Protein AF-A0A527GSG5-F1 (afdb_monomer)

pLDDT: mean 86.18, std 5.96, range [70.94, 92.81]

Solvent-accessible surface area (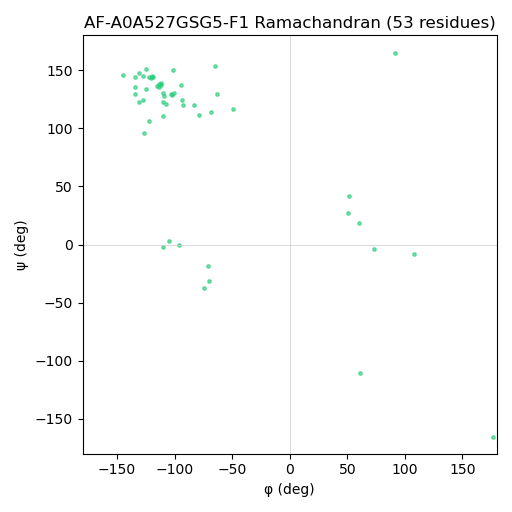backbone atoms only — not comparable to full-atom values): 3109 Å² total; per-residue (Å²): 98,53,75,42,83,68,55,92,56,26,30,40,34,36,42,53,42,82,90,76,74,44,59,21,54,29,39,35,38,53,56,94,58,34,39,41,34,40,32,25,36,85,86,65,83,52,70,52,73,50,75,45,68,68,128

Foldseek 3Di:
DDWDDPDPQKIWDWDQDPVVRFIWTKMWHDDPQKIWIWTATVPRPDIDIDIDGND

Structure (mmCIF, N/CA/C/O backbone):
data_AF-A0A527GSG5-F1
#
_entry.id   AF-A0A527GSG5-F1
#
loop_
_atom_site.group_PDB
_atom_site.id
_atom_site.type_symbol
_atom_site.label_atom_id
_atom_site.label_alt_id
_atom_site.label_comp_id
_atom_site.label_asym_id
_atom_site.label_entity_id
_atom_site.label_seq_id
_atom_site.pdbx_PDB_ins_code
_atom_site.Cartn_x
_atom_site.Cartn_y
_atom_site.Cartn_z
_atom_site.occupancy
_atom_site.B_iso_or_equiv
_atom_site.auth_seq_id
_atom_site.auth_comp_id
_atom_site.auth_asym_id
_atom_site.auth_atom_id
_atom_site.pdbx_PDB_model_num
ATOM 1 N N . GLY A 1 1 ? -12.629 3.521 -0.507 1.00 72.31 1 GLY A N 1
ATOM 2 C CA . GLY A 1 1 ? -11.332 3.476 -1.211 1.00 72.31 1 GLY A CA 1
ATOM 3 C C . GLY A 1 1 ? -11.520 3.532 -2.716 1.00 72.31 1 GLY A C 1
ATOM 4 O O 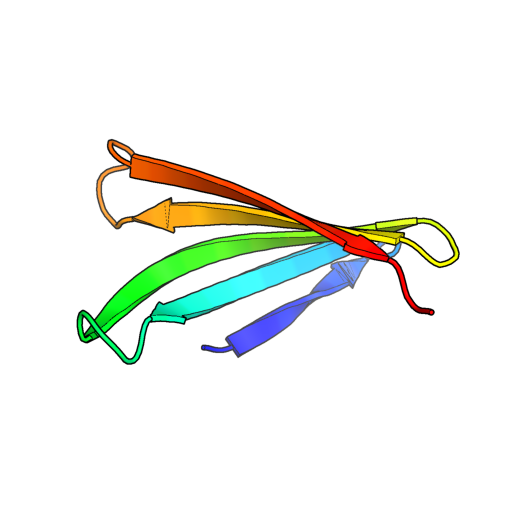. GLY A 1 1 ? -12.571 3.128 -3.198 1.00 72.31 1 GLY A O 1
ATOM 5 N N . SER A 1 2 ? -10.536 4.050 -3.449 1.00 84.44 2 SER A N 1
ATOM 6 C CA . SER A 1 2 ? -10.555 4.165 -4.913 1.00 84.44 2 SER A CA 1
ATOM 7 C C . SER A 1 2 ? -9.295 3.545 -5.513 1.00 84.44 2 SER A C 1
ATOM 9 O O . SER A 1 2 ? -8.190 3.926 -5.147 1.00 84.44 2 SER A O 1
ATOM 11 N N . PHE A 1 3 ? -9.446 2.593 -6.437 1.00 88.12 3 PHE A N 1
ATOM 12 C CA . PHE A 1 3 ? -8.333 2.002 -7.188 1.00 88.12 3 PHE A CA 1
ATOM 13 C C . PHE A 1 3 ? -8.435 2.367 -8.662 1.00 88.12 3 PHE A C 1
ATOM 15 O O . PHE A 1 3 ? -9.515 2.340 -9.249 1.00 88.12 3 PHE A O 1
ATOM 22 N N . LYS A 1 4 ? -7.294 2.700 -9.259 1.00 91.81 4 LYS A N 1
ATOM 23 C CA . LYS A 1 4 ? -7.145 2.961 -10.687 1.00 91.81 4 LYS A CA 1
ATOM 24 C C . LYS A 1 4 ? -6.167 1.966 -11.286 1.00 91.81 4 LYS A C 1
ATOM 26 O O . LYS A 1 4 ? -5.197 1.576 -10.636 1.00 91.81 4 LYS A O 1
ATOM 31 N N . ALA A 1 5 ? -6.430 1.554 -12.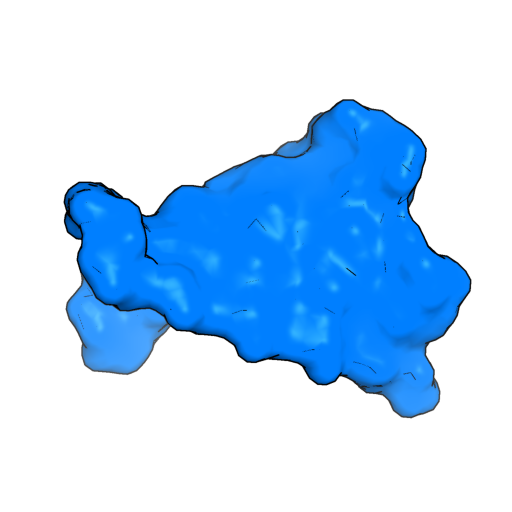522 1.00 92.50 5 ALA A N 1
ATOM 32 C CA . ALA A 1 5 ? -5.487 0.743 -13.276 1.00 92.50 5 ALA A CA 1
ATOM 33 C C . ALA A 1 5 ? -4.202 1.550 -13.507 1.00 92.50 5 ALA A C 1
ATOM 35 O O . ALA A 1 5 ? -4.253 2.694 -13.953 1.00 92.50 5 ALA A O 1
ATOM 36 N N . ALA A 1 6 ? -3.064 0.944 -13.185 1.00 90.88 6 ALA A N 1
ATOM 37 C CA . ALA A 1 6 ? -1.732 1.510 -13.374 1.00 90.88 6 ALA A CA 1
ATOM 38 C C . ALA A 1 6 ? -0.990 0.877 -14.569 1.00 90.88 6 ALA A C 1
ATOM 40 O O . ALA A 1 6 ? 0.163 1.219 -14.812 1.00 90.88 6 ALA A O 1
ATOM 41 N N . GLY A 1 7 ? -1.645 -0.032 -15.304 1.00 90.94 7 GLY A N 1
ATOM 42 C CA . GLY A 1 7 ? -1.047 -0.819 -16.388 1.00 90.94 7 GLY A CA 1
ATOM 43 C C . GLY A 1 7 ? -0.477 -2.154 -15.903 1.00 90.94 7 GLY A C 1
ATOM 44 O O . GLY A 1 7 ? -0.330 -2.371 -14.703 1.00 90.94 7 GLY A O 1
ATOM 45 N N . ASP A 1 8 ? -0.203 -3.077 -16.828 1.00 91.69 8 ASP A N 1
ATOM 46 C CA . ASP A 1 8 ? 0.436 -4.378 -16.555 1.00 91.69 8 ASP A CA 1
ATOM 47 C C . ASP A 1 8 ? -0.221 -5.205 -15.437 1.00 91.69 8 ASP A C 1
ATOM 49 O O . ASP A 1 8 ? 0.461 -5.774 -14.583 1.00 91.69 8 ASP A O 1
ATOM 53 N N . ASN A 1 9 ? -1.558 -5.245 -15.405 1.00 91.44 9 ASN A N 1
ATOM 54 C CA . ASN A 1 9 ? -2.343 -5.898 -14.346 1.00 91.44 9 ASN A CA 1
ATOM 55 C C . ASN A 1 9 ? -2.099 -5.327 -12.934 1.00 91.44 9 ASN A C 1
ATOM 57 O O . ASN A 1 9 ? -2.409 -5.967 -11.928 1.00 91.44 9 ASN A O 1
ATOM 61 N N . LYS A 1 10 ? -1.547 -4.115 -12.838 1.00 92.44 10 LYS A N 1
ATOM 62 C CA . LYS A 1 10 ? -1.337 -3.391 -11.586 1.00 92.44 10 LYS A CA 1
ATOM 63 C C . LYS A 1 10 ? -2.410 -2.336 -11.401 1.00 92.44 10 LYS A C 1
ATOM 65 O O . LYS A 1 10 ? -2.908 -1.729 -12.349 1.00 92.44 10 LYS A O 1
ATOM 70 N N . TYR A 1 11 ? -2.712 -2.075 -10.144 1.00 92.06 11 TYR A N 1
ATOM 71 C CA . TYR A 1 11 ? -3.658 -1.075 -9.701 1.00 92.0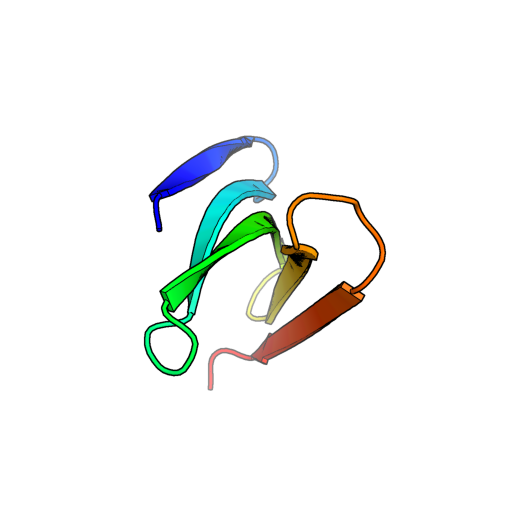6 11 TYR A CA 1
ATOM 72 C C . TYR A 1 11 ? -3.035 -0.287 -8.558 1.00 92.06 11 TYR A C 1
ATOM 74 O O . TYR A 1 11 ? -2.320 -0.835 -7.720 1.00 92.06 11 TYR A O 1
ATOM 82 N N . THR A 1 12 ? -3.313 1.003 -8.500 1.00 92.06 12 THR A N 1
ATOM 83 C CA . THR A 1 12 ? -2.891 1.867 -7.399 1.00 92.06 12 THR A CA 1
ATOM 84 C C . THR A 1 12 ? -4.078 2.666 -6.910 1.00 92.06 12 THR A C 1
ATOM 86 O O . THR A 1 12 ? -5.004 2.965 -7.664 1.00 92.06 12 THR A O 1
ATOM 89 N N . GLY A 1 13 ? -4.095 2.964 -5.620 1.00 90.94 13 GLY A N 1
ATOM 90 C CA . GLY A 1 13 ? -5.286 3.534 -5.034 1.00 90.94 13 GLY A CA 1
ATOM 91 C C . GLY A 1 13 ? -5.209 3.745 -3.545 1.00 90.94 13 GLY A C 1
ATOM 92 O O . GLY A 1 13 ? -4.146 3.678 -2.928 1.00 90.94 13 GLY A O 1
ATOM 93 N N . THR A 1 14 ? -6.379 3.969 -2.971 1.00 89.19 14 THR A N 1
ATOM 94 C CA . THR A 1 14 ? -6.579 4.029 -1.534 1.00 89.19 14 THR A CA 1
ATOM 95 C C . THR A 1 14 ? -7.583 2.976 -1.091 1.00 89.19 14 THR A C 1
ATOM 97 O O . THR A 1 14 ? -8.571 2.694 -1.770 1.00 89.19 14 THR A O 1
ATOM 100 N N . ILE A 1 15 ? -7.347 2.391 0.075 1.00 85.56 15 ILE A N 1
ATOM 101 C CA . ILE A 1 15 ? -8.305 1.550 0.794 1.00 85.56 15 ILE A CA 1
ATOM 102 C C . ILE A 1 15 ? -8.718 2.298 2.043 1.00 85.56 15 ILE A C 1
ATOM 104 O O . ILE A 1 15 ? -7.876 2.876 2.714 1.00 85.56 15 ILE A O 1
ATOM 108 N N . THR A 1 16 ? -10.006 2.281 2.345 1.00 86.50 16 THR A N 1
ATOM 109 C CA . THR A 1 16 ? -10.518 2.791 3.613 1.00 86.50 16 THR A CA 1
ATOM 110 C C . THR A 1 16 ? -10.926 1.570 4.412 1.00 86.50 16 THR A C 1
ATOM 112 O O . THR A 1 16 ? -11.713 0.770 3.910 1.00 86.50 16 THR A O 1
ATOM 115 N N . ASP A 1 17 ? -10.331 1.393 5.583 1.00 81.25 17 ASP A N 1
ATOM 116 C CA . ASP A 1 17 ? -10.731 0.378 6.547 1.00 81.25 17 ASP A CA 1
ATOM 117 C C . ASP A 1 17 ? -11.975 0.889 7.290 1.00 81.25 17 ASP A C 1
ATOM 119 O O . ASP A 1 17 ? -11.856 1.874 8.019 1.00 81.25 17 ASP A O 1
ATOM 123 N N . PRO A 1 18 ? -13.158 0.282 7.095 1.00 82.56 18 PRO A N 1
ATOM 124 C CA . PRO A 1 18 ? -14.392 0.745 7.722 1.00 82.56 18 PRO A CA 1
ATOM 125 C C . PRO A 1 18 ? -14.440 0.479 9.233 1.00 82.56 18 PRO A C 1
ATOM 127 O O . PRO A 1 18 ? -15.236 1.109 9.919 1.00 82.56 18 PRO A O 1
ATOM 130 N N . GLU A 1 19 ? -13.615 -0.432 9.761 1.00 85.00 19 GLU A N 1
ATOM 131 C CA . GLU A 1 19 ? -13.565 -0.727 11.199 1.00 85.00 19 GLU A CA 1
ATOM 132 C C . GLU A 1 19 ? -12.847 0.387 11.966 1.00 85.00 19 GLU A C 1
ATOM 134 O O . GLU A 1 19 ? -13.238 0.758 13.071 1.00 85.00 19 GLU A O 1
ATOM 139 N N . THR A 1 20 ? -11.794 0.944 11.365 1.00 84.62 20 THR A N 1
ATOM 140 C CA . THR A 1 20 ? -10.939 1.955 12.003 1.00 84.62 20 THR A CA 1
ATOM 141 C C . THR A 1 20 ? -11.087 3.357 11.408 1.00 84.62 20 THR A C 1
ATOM 143 O O . THR A 1 20 ? -10.429 4.286 11.879 1.00 84.62 20 THR A O 1
ATOM 146 N N . ASP A 1 21 ? -11.912 3.504 10.367 1.00 85.88 21 ASP A N 1
ATOM 147 C CA . ASP A 1 21 ? -12.072 4.695 9.517 1.00 85.88 21 ASP A CA 1
ATOM 148 C C . ASP A 1 21 ? -10.737 5.254 8.979 1.00 85.88 21 ASP A C 1
ATOM 150 O O . ASP A 1 21 ? -10.556 6.443 8.710 1.00 85.88 21 ASP A O 1
ATOM 154 N N . LYS A 1 22 ? -9.732 4.380 8.835 1.00 84.56 22 LYS A N 1
ATOM 155 C CA . LYS A 1 22 ? -8.395 4.761 8.365 1.00 84.56 22 LYS A CA 1
ATOM 156 C C . LYS A 1 22 ? -8.273 4.558 6.868 1.00 84.56 22 LYS A C 1
ATOM 158 O O . LYS A 1 22 ? -8.653 3.524 6.327 1.00 84.56 22 LYS A O 1
ATOM 163 N N . THR A 1 23 ? -7.652 5.526 6.197 1.00 86.25 23 THR A N 1
ATOM 164 C CA . THR A 1 23 ? -7.326 5.420 4.772 1.00 86.25 23 THR A CA 1
ATOM 165 C C . THR A 1 23 ? -5.852 5.057 4.568 1.00 86.25 23 THR A C 1
ATOM 167 O O . THR A 1 23 ? -4.946 5.670 5.132 1.00 86.25 23 THR A O 1
ATOM 170 N N . TYR A 1 24 ? -5.626 4.044 3.740 1.00 85.50 24 TYR A N 1
ATOM 171 C CA . TYR A 1 24 ? -4.348 3.430 3.412 1.00 85.50 24 TYR A CA 1
ATOM 172 C C . TYR A 1 24 ? -4.042 3.666 1.940 1.00 85.50 24 TYR A C 1
ATOM 174 O O . TYR A 1 24 ? -4.906 3.462 1.088 1.00 85.50 24 TYR A O 1
ATOM 182 N N . SER A 1 25 ? -2.801 4.019 1.625 1.00 87.62 25 SER A N 1
ATOM 183 C CA . SER A 1 25 ? -2.325 4.060 0.242 1.00 87.62 25 SER A CA 1
ATOM 184 C C . SER A 1 25 ? -1.915 2.655 -0.175 1.00 87.62 25 SER A C 1
ATOM 186 O O . SER A 1 25 ? -1.043 2.048 0.451 1.00 87.62 25 SER A O 1
ATOM 188 N N . GLY A 1 26 ? -2.558 2.130 -1.214 1.00 89.00 26 GLY A N 1
ATOM 189 C CA . GLY A 1 26 ? -2.455 0.739 -1.630 1.00 89.00 26 GLY A CA 1
ATOM 190 C C . GLY A 1 26 ? -2.030 0.558 -3.084 1.00 89.00 26 GLY A C 1
ATOM 191 O O . GLY A 1 26 ? -2.310 1.377 -3.959 1.00 89.00 26 GLY A O 1
ATOM 192 N N . LYS A 1 27 ? -1.360 -0.560 -3.343 1.00 90.75 27 LYS A N 1
ATOM 193 C CA . LYS A 1 27 ? -1.099 -1.110 -4.671 1.00 90.75 27 LYS A CA 1
ATOM 194 C C . LYS A 1 27 ? -1.670 -2.522 -4.729 1.00 90.75 27 LYS A C 1
ATOM 196 O O . LYS A 1 27 ? -1.603 -3.253 -3.744 1.00 90.75 27 LYS A O 1
ATOM 201 N N . ALA A 1 28 ? -2.204 -2.907 -5.875 1.00 90.81 28 ALA A N 1
ATOM 202 C CA . ALA A 1 28 ? -2.633 -4.266 -6.148 1.00 90.81 28 ALA A CA 1
ATOM 203 C C . ALA A 1 28 ? -1.996 -4.758 -7.447 1.00 90.81 28 ALA A C 1
ATOM 205 O O . ALA A 1 28 ? -1.821 -3.982 -8.381 1.00 90.81 28 ALA A O 1
ATOM 206 N N . THR A 1 29 ? -1.666 -6.038 -7.510 1.00 92.81 29 THR A N 1
ATOM 207 C CA . THR A 1 29 ? -1.132 -6.701 -8.697 1.00 92.81 29 THR A CA 1
ATOM 208 C C . THR A 1 29 ? -1.923 -7.974 -8.915 1.00 92.81 29 THR A C 1
ATOM 210 O O . THR A 1 29 ? -1.986 -8.824 -8.028 1.00 92.81 29 THR 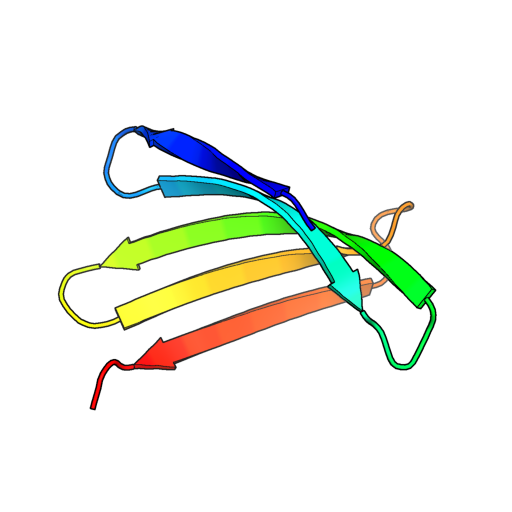A O 1
ATOM 213 N N . LEU A 1 30 ? -2.524 -8.099 -10.089 1.00 91.50 30 LEU A N 1
ATOM 214 C CA . LEU A 1 30 ? -3.224 -9.294 -10.519 1.00 91.50 30 LEU A CA 1
ATOM 215 C C . LEU A 1 30 ? -2.263 -10.178 -11.325 1.00 91.50 30 LEU A C 1
ATOM 217 O O . LEU A 1 30 ? -1.678 -9.746 -12.315 1.00 91.50 30 LEU A O 1
ATOM 221 N N . SER A 1 31 ? -2.118 -11.425 -10.892 1.00 91.25 31 SER A N 1
ATOM 222 C CA . SER A 1 31 ? -1.295 -12.456 -11.520 1.00 91.25 31 SER A CA 1
ATOM 223 C C . SER A 1 31 ? -2.156 -13.694 -11.754 1.00 91.25 31 SER A C 1
ATOM 225 O O . SER A 1 31 ? -2.351 -14.508 -10.848 1.00 91.25 31 SER A O 1
ATOM 227 N N . GLY A 1 32 ? -2.703 -13.829 -12.965 1.00 89.81 32 GLY A N 1
ATOM 228 C CA . GLY A 1 32 ? -3.621 -14.918 -13.309 1.00 89.81 32 GLY A CA 1
ATOM 229 C C . GLY A 1 32 ? -4.879 -14.886 -12.436 1.00 89.81 32 GLY A C 1
ATOM 230 O O . GLY A 1 32 ? -5.696 -13.977 -12.551 1.00 89.81 32 GLY A O 1
ATOM 231 N N . THR A 1 33 ? -5.019 -15.868 -11.543 1.00 91.06 33 THR A N 1
ATOM 232 C CA . THR A 1 33 ? -6.135 -15.986 -10.585 1.00 91.06 33 THR A CA 1
ATOM 233 C C . THR A 1 33 ? -5.823 -15.421 -9.197 1.00 91.06 33 THR A C 1
ATOM 235 O O . THR A 1 33 ? -6.673 -15.467 -8.312 1.00 91.06 33 THR A O 1
ATOM 238 N N . SER A 1 34 ? -4.615 -14.895 -8.978 1.00 90.38 34 SER A N 1
ATOM 239 C CA . SER A 1 34 ? -4.183 -14.373 -7.679 1.00 90.38 34 SER A CA 1
ATOM 240 C C . SER A 1 34 ? -4.063 -12.853 -7.715 1.00 90.38 34 SER A C 1
ATOM 242 O O . SER A 1 34 ? -3.406 -12.297 -8.589 1.00 90.38 34 SER A O 1
ATOM 244 N N . LEU A 1 35 ? -4.662 -12.169 -6.746 1.00 89.94 35 LEU A N 1
ATOM 245 C CA . LEU A 1 35 ? -4.576 -10.727 -6.555 1.00 89.94 35 LEU A CA 1
ATOM 246 C C . LEU A 1 35 ? -3.751 -10.434 -5.302 1.00 89.94 35 LEU A C 1
ATOM 248 O O . LEU A 1 35 ? -4.186 -10.674 -4.178 1.00 89.94 35 LEU A O 1
ATOM 252 N N . LYS A 1 36 ? -2.553 -9.884 -5.484 1.00 91.06 36 LYS A N 1
ATOM 253 C CA . LYS A 1 36 ? -1.701 -9.430 -4.385 1.00 91.06 36 LYS A CA 1
ATOM 254 C C . LYS A 1 36 ? -1.966 -7.960 -4.104 1.00 91.06 36 LYS A C 1
ATOM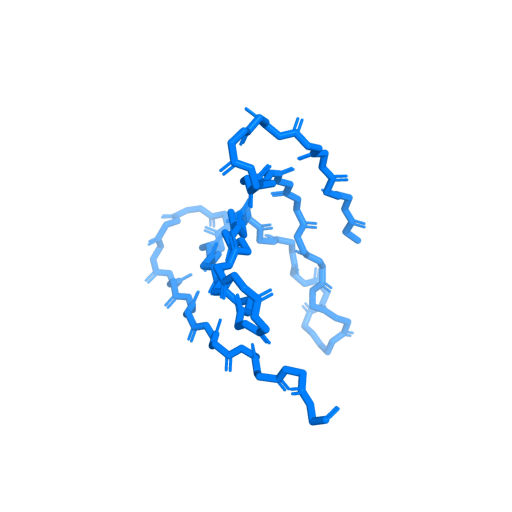 256 O O . LYS A 1 36 ? -1.730 -7.122 -4.964 1.00 91.06 36 LYS A O 1
ATOM 261 N N . MET A 1 37 ? -2.394 -7.636 -2.895 1.00 89.38 37 MET A N 1
ATOM 262 C CA . MET A 1 37 ? -2.627 -6.275 -2.427 1.00 89.38 37 MET A CA 1
ATOM 263 C C . MET A 1 37 ? -1.644 -5.912 -1.320 1.00 89.38 37 MET A C 1
ATOM 265 O O . MET A 1 37 ? -1.441 -6.679 -0.385 1.00 89.38 37 MET A O 1
ATOM 269 N N . SER A 1 38 ? -1.072 -4.717 -1.393 1.00 88.69 38 SER A N 1
ATOM 270 C CA . SER A 1 38 ? -0.189 -4.156 -0.372 1.00 88.69 38 SER A CA 1
ATOM 271 C C . SER A 1 38 ? -0.593 -2.716 -0.101 1.00 88.69 38 SER A C 1
ATOM 273 O O . SER A 1 38 ? -0.698 -1.932 -1.038 1.00 88.69 38 SER A O 1
ATOM 275 N N . GLY A 1 39 ? -0.791 -2.338 1.158 1.00 85.88 39 GLY A N 1
ATOM 276 C CA . G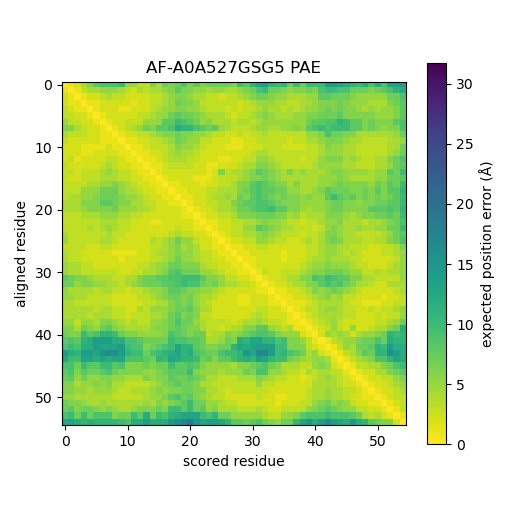LY A 1 39 ? -1.111 -0.962 1.525 1.00 85.88 39 GLY A CA 1
ATOM 277 C C . GLY A 1 39 ? -0.491 -0.555 2.848 1.00 85.88 39 GLY A C 1
ATOM 278 O O . GLY A 1 39 ? -0.364 -1.375 3.753 1.00 85.88 39 GLY A O 1
ATOM 279 N N . CYS A 1 40 ? -0.101 0.713 2.949 1.00 84.62 40 CYS A N 1
ATOM 280 C CA . CYS A 1 40 ? 0.442 1.292 4.172 1.00 84.62 40 CYS A CA 1
ATOM 281 C C . CYS A 1 40 ? -0.441 2.447 4.645 1.00 84.62 40 CYS A C 1
ATOM 283 O O . CYS A 1 40 ? -1.007 3.182 3.831 1.00 84.62 40 CYS A O 1
ATOM 285 N N . VAL A 1 41 ? -0.571 2.599 5.962 1.00 82.06 41 VAL A N 1
ATOM 286 C CA . VAL A 1 41 ? -1.274 3.739 6.563 1.00 82.06 41 VAL A CA 1
ATOM 287 C C . VAL A 1 41 ? -0.516 5.035 6.260 1.00 82.06 41 VAL A C 1
ATOM 289 O O . VAL A 1 41 ? 0.703 5.009 6.061 1.00 82.06 41 VAL A O 1
ATOM 292 N N . LEU A 1 42 ? -1.217 6.170 6.226 1.00 73.88 42 LEU A N 1
ATOM 293 C CA . LEU A 1 42 ? -0.598 7.499 6.156 1.00 73.88 42 LEU A CA 1
ATOM 294 C C . LEU A 1 42 ? 0.498 7.624 7.233 1.00 73.88 42 LEU A C 1
ATOM 296 O O . LEU A 1 42 ? 0.217 7.496 8.422 1.00 73.88 42 LEU A O 1
ATOM 300 N N . GLY A 1 43 ? 1.750 7.807 6.800 1.00 70.94 43 GLY A N 1
ATOM 301 C CA . GLY A 1 43 ? 2.942 7.804 7.662 1.00 70.94 43 GLY A CA 1
ATOM 302 C C . GLY A 1 43 ? 3.844 6.569 7.527 1.00 70.94 43 GLY A C 1
ATOM 303 O O . GLY A 1 43 ? 4.941 6.564 8.067 1.00 70.94 43 GLY A O 1
ATOM 304 N N . GLY A 1 44 ? 3.431 5.529 6.794 1.00 71.50 44 GLY A N 1
ATOM 305 C CA . GLY A 1 44 ? 4.298 4.407 6.404 1.00 71.50 44 GLY A CA 1
ATOM 306 C C . GLY A 1 44 ? 4.664 3.410 7.511 1.00 71.50 44 GLY A C 1
ATOM 307 O O . GLY A 1 44 ? 5.285 2.397 7.208 1.00 71.50 44 GLY A O 1
ATOM 308 N N . LEU A 1 45 ? 4.257 3.639 8.766 1.00 75.00 45 LEU A N 1
ATOM 309 C CA 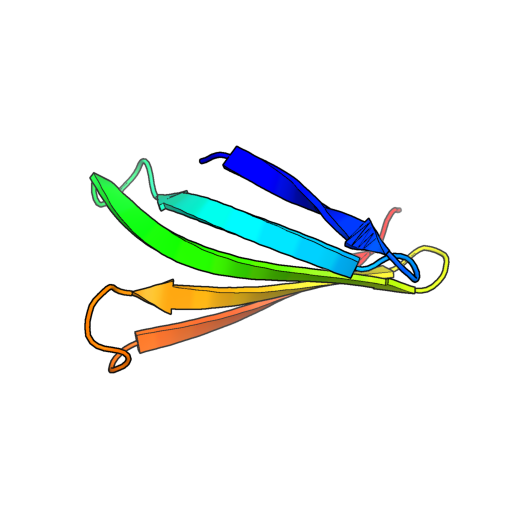. LEU A 1 45 ? 4.608 2.763 9.895 1.00 75.00 45 LEU A CA 1
ATOM 310 C C . LEU A 1 45 ? 3.926 1.390 9.862 1.00 75.00 45 LEU A C 1
ATOM 312 O O . LEU A 1 45 ? 4.487 0.416 10.354 1.00 75.00 45 LEU A O 1
ATOM 316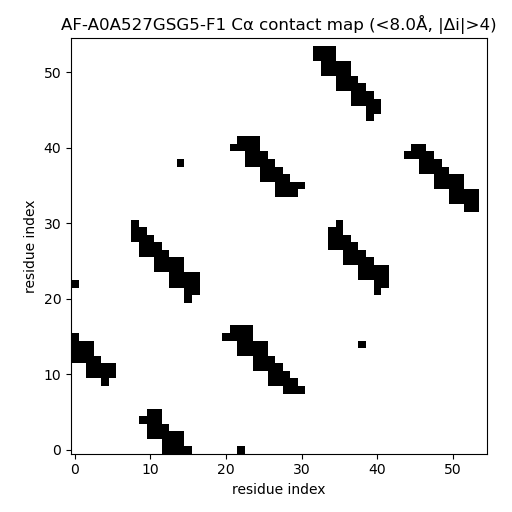 N N . ILE A 1 46 ? 2.709 1.303 9.323 1.00 77.19 46 ILE A N 1
ATOM 317 C CA . ILE A 1 46 ? 1.926 0.063 9.320 1.00 77.19 46 ILE A CA 1
ATOM 318 C C . ILE A 1 46 ? 1.599 -0.298 7.881 1.00 77.19 46 ILE A C 1
ATOM 320 O O . ILE A 1 46 ? 0.737 0.327 7.261 1.00 77.19 46 ILE A O 1
ATOM 324 N N . CYS A 1 47 ? 2.282 -1.319 7.371 1.00 81.56 47 CYS A N 1
ATOM 325 C CA . CYS A 1 47 ? 2.056 -1.887 6.050 1.00 81.56 47 CYS A CA 1
ATOM 326 C C . CYS A 1 47 ? 1.422 -3.271 6.180 1.00 81.56 47 CYS A C 1
ATOM 328 O O . CYS A 1 47 ? 1.936 -4.143 6.877 1.00 81.56 47 CYS A O 1
ATOM 330 N N . LYS A 1 48 ? 0.309 -3.484 5.483 1.00 81.31 48 LYS A N 1
ATOM 331 C CA . LYS A 1 48 ? -0.358 -4.779 5.368 1.00 81.31 48 LYS A CA 1
ATOM 332 C C . LYS A 1 48 ? -0.237 -5.276 3.935 1.00 81.31 48 LYS A C 1
ATOM 334 O O . LYS A 1 48 ? -0.372 -4.507 2.985 1.00 81.31 48 LYS A O 1
ATOM 339 N N . THR A 1 49 ? 0.017 -6.569 3.784 1.00 87.38 49 THR A N 1
ATOM 340 C CA . THR A 1 49 ? -0.041 -7.259 2.493 1.00 87.38 49 THR A CA 1
ATOM 341 C C . THR A 1 49 ? -0.995 -8.432 2.622 1.00 87.38 49 THR A C 1
ATOM 343 O O . THR A 1 49 ? -0.933 -9.170 3.600 1.00 87.38 49 THR A O 1
ATOM 346 N N . GLN A 1 50 ? -1.880 -8.586 1.648 1.00 86.25 50 GLN A N 1
ATOM 347 C CA . GLN A 1 50 ? -2.831 -9.683 1.561 1.00 86.25 50 GLN A CA 1
ATOM 348 C C . GLN A 1 50 ? -2.839 -10.217 0.136 1.00 86.25 50 GLN A C 1
ATOM 350 O O . GLN A 1 50 ? -2.859 -9.446 -0.823 1.00 86.25 50 GLN A O 1
ATOM 355 N N . THR A 1 51 ? -2.825 -11.536 0.003 1.00 89.94 51 THR A N 1
ATOM 356 C CA . THR A 1 51 ? -2.969 -12.207 -1.286 1.00 89.94 51 THR A CA 1
ATOM 357 C C . THR A 1 51 ? -4.323 -12.887 -1.310 1.00 89.94 51 THR A C 1
ATOM 359 O O . THR A 1 51 ? -4.628 -13.703 -0.446 1.00 89.94 51 THR A O 1
ATOM 362 N N . TRP A 1 52 ? -5.125 -12.530 -2.300 1.00 87.50 52 TRP A N 1
ATOM 363 C CA . TRP A 1 52 ? -6.434 -13.102 -2.549 1.00 87.50 52 TRP A CA 1
ATOM 364 C C . TRP A 1 52 ? -6.324 -14.064 -3.716 1.00 87.50 52 TRP A C 1
ATOM 366 O O . TRP A 1 52 ? -5.803 -13.709 -4.771 1.00 87.50 52 TRP A O 1
ATOM 376 N N . HIS A 1 53 ? -6.825 -15.275 -3.538 1.00 89.38 53 HIS A N 1
ATOM 377 C CA . HIS A 1 53 ? -6.965 -16.226 -4.627 1.00 89.38 53 HIS A CA 1
ATOM 378 C C . HIS A 1 53 ? -8.425 -16.227 -5.047 1.00 89.38 53 HIS A C 1
ATOM 380 O O . HIS A 1 53 ? -9.316 -16.348 -4.207 1.00 89.38 53 HIS A O 1
ATOM 386 N N . LYS A 1 54 ? -8.672 -16.054 -6.342 1.00 81.19 54 LYS A N 1
ATOM 387 C CA . LYS A 1 54 ? -9.991 -16.312 -6.900 1.00 81.19 54 LYS A CA 1
ATOM 388 C C . LYS A 1 54 ? -10.219 -17.827 -6.825 1.00 81.19 54 LYS A C 1
ATOM 390 O O . LYS A 1 54 ? -9.461 -18.565 -7.455 1.00 81.19 54 LYS A O 1
ATOM 395 N N . LEU A 1 55 ? -11.185 -18.246 -6.002 1.00 71.62 55 LEU A N 1
ATOM 396 C CA . LEU A 1 55 ? -11.683 -19.626 -5.938 1.00 71.62 55 LEU A CA 1
ATOM 397 C C . LEU A 1 55 ? -12.436 -19.988 -7.223 1.00 71.62 55 LEU A C 1
ATOM 399 O O . LEU A 1 55 ? -13.056 -19.070 -7.817 1.00 71.62 55 LEU A O 1
#

Sequence (55 aa):
GSFKAAGDNKYTGTITDPETDKTYSGKATLSGTSLKMSGCVLGGLICKTQTWHKL

Mean predicted aligned error: 4.72 Å

Nearest PDB structures (foldseek):
  2mji-assembly1_A  TM=6.777E-01  e=1.458E+00  Homo sapiens
  2vt8-assembly2_B  TM=7.164E-01  e=1.631E+00  Homo sapiens
  3akn-assembly1_A  TM=6.277E-01  e=1.931E+00  Rattus norvegicus
  6hxv-assembly1_A  TM=6.448E-01  e=2.161E+00  Danio rerio
  6hxv-assembly1_B  TM=7.384E-01  e=3.583E+00  Danio rerio

Secondary structure (DSSP, 8-state):
--EEEEETTEEEEEEEETTTTEEEEEEEEEETTEEEEEEEETTSS-EEEEEEE--

Radius of gyration: 11.42 Å; Cα contacts (8 Å, |Δi|>4): 113; chains: 1; bounding box: 19×27×29 Å